Protein AF-A0A7S2I5T6-F1 (afdb_monomer)

Organism: NCBI:txid327968

Secondary structure (DSSP, 8-state):
-HHHHHHHHHHHHHHHT--HHHHHHHHHHHHTTGGG--SS----TTPPP--HHHHHHHHHHHHHHHHHHIIIIIHHHHHHHHHHHHTT--STTHHHHHHHHHHHHHT--

Structure (mmCIF, N/CA/C/O backbone):
data_AF-A0A7S2I5T6-F1
#
_entry.id   AF-A0A7S2I5T6-F1
#
loop_
_atom_site.group_PDB
_atom_site.id
_atom_site.type_symbol
_atom_site.label_atom_id
_atom_site.label_alt_id
_atom_site.label_comp_id
_atom_site.label_asym_id
_atom_site.label_entity_id
_atom_site.label_seq_id
_atom_site.pdbx_PDB_ins_code
_atom_site.Cartn_x
_atom_site.Cartn_y
_atom_site.Cartn_z
_atom_site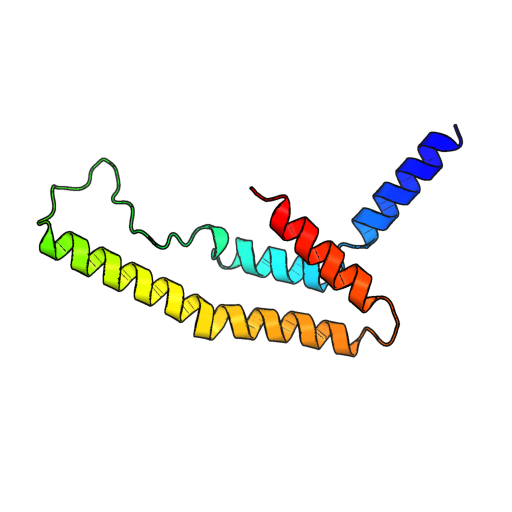.occupancy
_atom_site.B_iso_or_equiv
_atom_site.auth_seq_id
_atom_site.auth_comp_id
_atom_site.auth_asym_id
_atom_site.auth_atom_id
_atom_site.pdbx_PDB_model_num
ATOM 1 N N . ARG A 1 1 ? -5.288 12.013 -42.024 1.00 45.88 1 ARG A N 1
ATOM 2 C CA . ARG A 1 1 ? -4.744 10.643 -41.830 1.00 45.88 1 ARG A CA 1
ATOM 3 C C . ARG A 1 1 ? -3.414 10.659 -41.065 1.00 45.88 1 ARG A C 1
ATOM 5 O O . ARG A 1 1 ? -3.366 9.998 -40.043 1.00 45.88 1 ARG A O 1
ATOM 12 N N . ALA A 1 2 ? -2.436 11.506 -41.418 1.00 45.41 2 ALA A N 1
ATOM 13 C CA . ALA A 1 2 ? -1.155 11.635 -40.694 1.00 45.41 2 ALA A CA 1
ATOM 14 C C . ALA A 1 2 ? -1.257 11.973 -39.181 1.00 45.41 2 ALA A C 1
ATOM 16 O O . ALA A 1 2 ? -0.504 11.439 -38.376 1.00 45.41 2 ALA A O 1
ATOM 17 N N . GLY A 1 3 ? -2.222 12.800 -38.757 1.00 39.47 3 GLY A N 1
ATOM 18 C CA . GLY A 1 3 ? -2.389 13.144 -37.331 1.00 39.47 3 GLY A CA 1
ATOM 19 C C . GLY A 1 3 ? -2.877 11.992 -36.438 1.00 39.47 3 GLY A C 1
ATOM 20 O O . GLY A 1 3 ? -2.613 11.987 -35.240 1.00 39.47 3 GLY A O 1
ATOM 21 N N . ILE A 1 4 ? -3.554 10.991 -37.014 1.00 45.50 4 ILE A N 1
ATOM 22 C CA . ILE A 1 4 ? -4.013 9.799 -36.280 1.00 45.50 4 ILE A CA 1
ATOM 23 C C . ILE A 1 4 ? -2.845 8.824 -36.092 1.00 45.50 4 ILE A C 1
ATOM 25 O O . ILE A 1 4 ? -2.723 8.221 -35.031 1.00 45.50 4 ILE A O 1
ATOM 29 N N . GLU A 1 5 ? -1.952 8.720 -37.079 1.00 44.75 5 GLU A N 1
ATOM 30 C CA . GLU A 1 5 ? -0.718 7.930 -36.982 1.00 44.75 5 GLU A CA 1
ATOM 31 C C . GLU A 1 5 ? 0.267 8.537 -35.978 1.00 44.75 5 GLU A C 1
ATOM 33 O O . GLU A 1 5 ? 0.797 7.805 -35.154 1.00 44.75 5 GLU A O 1
ATOM 38 N N . MET A 1 6 ? 0.418 9.867 -35.932 1.00 51.50 6 MET A N 1
ATOM 39 C CA . MET A 1 6 ? 1.235 10.529 -34.902 1.00 51.50 6 MET A CA 1
ATOM 40 C C . MET A 1 6 ? 0.680 10.344 -33.482 1.00 51.50 6 MET A C 1
ATOM 42 O O . MET A 1 6 ? 1.449 10.130 -32.546 1.00 51.50 6 MET A O 1
ATOM 46 N N . ASN A 1 7 ? -0.644 10.390 -33.305 1.00 45.28 7 ASN A N 1
ATOM 47 C CA . ASN A 1 7 ? -1.264 10.104 -32.007 1.00 45.28 7 ASN A CA 1
ATOM 48 C C . ASN A 1 7 ? -1.134 8.629 -31.628 1.00 45.28 7 ASN A C 1
ATOM 50 O O . ASN A 1 7 ? -0.855 8.320 -30.473 1.00 45.28 7 ASN A O 1
ATOM 54 N N . ARG A 1 8 ? -1.277 7.718 -32.594 1.00 46.84 8 ARG A N 1
ATOM 55 C CA . ARG A 1 8 ? -1.051 6.290 -32.375 1.00 46.84 8 ARG A CA 1
ATOM 56 C C . ARG A 1 8 ? 0.404 6.018 -32.009 1.00 46.84 8 ARG A C 1
ATOM 58 O O . ARG A 1 8 ? 0.624 5.277 -31.068 1.00 46.84 8 ARG A O 1
ATOM 65 N N . ASP A 1 9 ? 1.371 6.662 -32.649 1.00 53.22 9 ASP A N 1
ATOM 66 C CA . ASP A 1 9 ? 2.792 6.552 -32.307 1.00 53.22 9 ASP A CA 1
ATOM 67 C C . ASP A 1 9 ? 3.128 7.172 -30.949 1.00 53.22 9 ASP A C 1
ATOM 69 O O . ASP A 1 9 ? 3.978 6.648 -30.239 1.00 53.22 9 ASP A O 1
ATOM 73 N N . SER A 1 10 ? 2.472 8.265 -30.559 1.00 49.91 10 SER A N 1
ATOM 74 C CA . SER A 1 10 ? 2.641 8.892 -29.241 1.00 49.91 10 SER A CA 1
ATOM 75 C C . SER A 1 10 ? 2.059 8.027 -28.118 1.00 49.91 10 SER A C 1
ATOM 77 O O . SER A 1 10 ? 2.692 7.835 -27.079 1.00 49.91 10 SER A O 1
ATOM 79 N N . ILE A 1 11 ? 0.887 7.430 -28.356 1.00 48.25 11 ILE A N 1
ATOM 80 C CA . ILE A 1 11 ? 0.242 6.478 -27.446 1.00 48.25 11 ILE A CA 1
ATOM 81 C C . ILE A 1 11 ? 1.036 5.173 -27.400 1.00 48.25 11 ILE A C 1
ATOM 83 O O . ILE A 1 11 ? 1.298 4.670 -26.317 1.00 48.25 11 ILE A O 1
ATOM 87 N N . VAL A 1 12 ? 1.488 4.652 -28.544 1.00 47.00 12 VAL A N 1
ATOM 88 C CA . VAL A 1 12 ? 2.350 3.468 -28.618 1.00 47.00 12 VAL A CA 1
ATOM 89 C C . VAL A 1 12 ? 3.664 3.751 -27.910 1.00 47.00 12 VAL A C 1
ATOM 91 O O . VAL A 1 12 ? 4.021 2.951 -27.067 1.00 47.00 12 VAL A O 1
ATOM 94 N N . ARG A 1 13 ? 4.346 4.884 -28.119 1.00 51.47 13 ARG A N 1
ATOM 95 C CA . ARG A 1 13 ? 5.565 5.238 -27.363 1.00 51.47 13 ARG A CA 1
ATOM 96 C C . ARG A 1 13 ? 5.293 5.366 -25.868 1.00 51.47 13 ARG A C 1
ATOM 98 O O . ARG A 1 13 ? 6.056 4.815 -25.093 1.00 51.47 13 ARG A O 1
ATOM 105 N N . SER A 1 14 ? 4.191 5.993 -25.464 1.00 46.03 14 SER A N 1
ATOM 106 C CA . SER A 1 14 ? 3.787 6.075 -24.051 1.00 46.03 14 SER A CA 1
ATOM 107 C C . SER A 1 14 ? 3.473 4.697 -23.442 1.00 46.03 14 SER A C 1
ATOM 109 O O . SER A 1 14 ? 3.830 4.439 -22.300 1.00 46.03 14 SER A O 1
ATOM 111 N N . LEU A 1 15 ? 2.878 3.778 -24.212 1.00 41.72 15 LEU A N 1
ATOM 112 C CA . LEU A 1 15 ? 2.602 2.392 -23.805 1.00 41.72 15 LEU A CA 1
ATOM 113 C C . LEU A 1 15 ? 3.852 1.494 -23.863 1.00 41.72 15 LEU A C 1
ATOM 115 O O . LEU A 1 15 ? 3.992 0.587 -23.051 1.00 41.72 15 LEU A O 1
ATOM 119 N N . THR A 1 16 ? 4.789 1.773 -24.774 1.00 47.22 16 THR A N 1
ATOM 120 C CA . THR A 1 16 ? 6.119 1.133 -24.863 1.00 47.22 16 THR A CA 1
ATOM 121 C C . THR A 1 16 ? 7.028 1.604 -23.716 1.00 47.22 16 THR A C 1
ATOM 123 O O . THR A 1 16 ? 8.052 0.989 -23.441 1.00 47.22 16 THR A O 1
ATOM 126 N N . VAL A 1 17 ? 6.634 2.673 -23.014 1.00 50.47 17 VAL A N 1
ATOM 127 C CA . VAL A 1 17 ? 7.275 3.216 -21.805 1.00 50.47 17 VAL A CA 1
ATOM 128 C C . VAL A 1 17 ? 6.644 2.652 -20.517 1.00 50.47 17 VAL A C 1
ATOM 130 O O . VAL A 1 17 ? 7.030 3.036 -19.419 1.00 50.47 17 VAL A O 1
ATOM 133 N N . CYS A 1 18 ? 5.769 1.642 -20.590 1.00 54.25 18 CYS A N 1
ATOM 134 C CA . CYS A 1 18 ? 5.639 0.698 -19.474 1.00 54.25 18 CYS A CA 1
ATOM 135 C C . CYS A 1 18 ? 6.868 -0.213 -19.481 1.00 54.25 18 CYS A C 1
ATOM 137 O O . CYS A 1 18 ? 6.817 -1.355 -19.938 1.00 54.25 18 CYS A O 1
ATOM 139 N N . ASN A 1 19 ? 8.002 0.324 -19.032 1.00 66.75 19 ASN A N 1
ATOM 140 C CA . ASN A 1 19 ? 9.212 -0.467 -18.909 1.00 66.75 19 ASN A CA 1
ATOM 141 C C . ASN A 1 19 ? 9.004 -1.619 -17.911 1.00 66.75 19 ASN A C 1
ATOM 143 O O . ASN A 1 19 ? 8.041 -1.645 -17.133 1.00 66.75 19 ASN A O 1
ATOM 147 N N . GLN A 1 20 ? 9.888 -2.611 -17.966 1.00 72.69 20 GLN A N 1
ATOM 148 C CA . GLN A 1 20 ? 9.720 -3.846 -17.207 1.00 72.69 20 GLN A CA 1
ATOM 149 C C . GLN A 1 20 ? 9.602 -3.573 -15.699 1.00 72.69 20 GLN A C 1
ATOM 151 O O . GLN A 1 20 ? 8.791 -4.226 -15.038 1.00 72.69 20 GLN A O 1
ATOM 156 N N . SER A 1 21 ? 10.311 -2.572 -15.165 1.00 74.50 21 SER A N 1
ATOM 157 C CA . SER A 1 21 ? 10.147 -2.162 -13.766 1.00 74.50 21 SER A CA 1
ATOM 158 C C . SER A 1 21 ? 8.774 -1.608 -13.458 1.00 74.50 21 SER A C 1
ATOM 160 O O . SER A 1 21 ? 8.213 -1.955 -12.428 1.00 74.50 21 SER A O 1
ATOM 162 N N . SER A 1 22 ? 8.199 -0.774 -14.324 1.00 73.44 22 SER A N 1
ATOM 163 C CA . SER A 1 22 ? 6.863 -0.209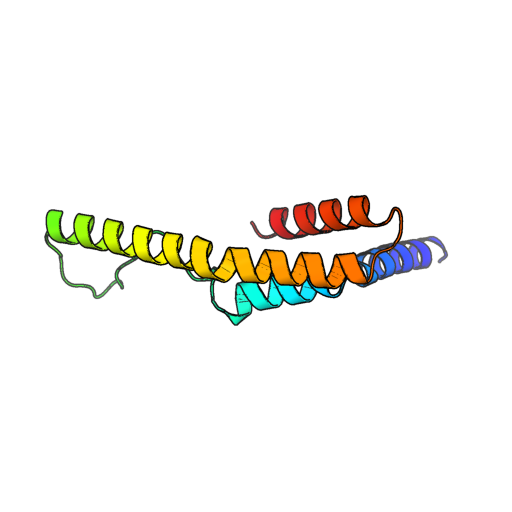 -14.103 1.00 73.44 22 SER A CA 1
ATOM 164 C C . SER A 1 22 ? 5.823 -1.326 -13.984 1.00 73.44 22 SER A C 1
ATOM 166 O O . SER A 1 22 ? 4.989 -1.312 -13.081 1.00 73.44 22 SER A O 1
ATOM 168 N N . LEU A 1 23 ? 5.927 -2.360 -14.829 1.00 78.50 23 LEU A N 1
ATOM 169 C CA . LEU A 1 23 ? 5.074 -3.549 -14.740 1.00 78.50 23 LEU A CA 1
ATOM 170 C C . LEU A 1 23 ? 5.354 -4.381 -13.483 1.00 78.50 23 LEU A C 1
ATOM 172 O O . LEU A 1 23 ? 4.422 -4.911 -12.879 1.00 78.50 23 LEU A O 1
ATOM 176 N N . GLN A 1 24 ? 6.617 -4.517 -13.080 1.00 82.75 24 GLN A N 1
ATOM 177 C CA . GLN A 1 24 ? 6.991 -5.242 -11.864 1.00 82.75 24 GLN A CA 1
ATOM 178 C C . GLN A 1 24 ? 6.550 -4.516 -10.591 1.00 82.75 24 GLN A C 1
ATOM 180 O O . GLN A 1 24 ? 6.071 -5.170 -9.671 1.00 82.75 24 GLN A O 1
ATOM 185 N N . LEU A 1 25 ? 6.631 -3.187 -10.551 1.00 83.56 25 LEU A N 1
ATOM 186 C CA . LEU A 1 25 ? 6.137 -2.360 -9.452 1.00 83.56 25 LEU A CA 1
ATOM 187 C C . LEU A 1 25 ? 4.616 -2.430 -9.358 1.00 83.56 25 LEU A C 1
ATOM 189 O O . LEU A 1 25 ? 4.080 -2.590 -8.266 1.00 83.56 25 LEU A O 1
ATOM 193 N N . LEU A 1 26 ? 3.919 -2.397 -10.495 1.00 82.25 26 LEU A N 1
ATOM 194 C CA . LEU A 1 26 ? 2.468 -2.560 -10.528 1.00 82.25 26 LEU A CA 1
ATOM 195 C C . LEU A 1 26 ? 2.048 -3.963 -10.047 1.00 82.25 26 LEU A C 1
ATOM 197 O O . LEU A 1 26 ? 1.103 -4.106 -9.271 1.00 82.25 26 LEU A O 1
ATOM 201 N N . LYS A 1 27 ? 2.793 -5.003 -10.449 1.00 85.19 27 LYS A N 1
ATOM 202 C CA . LYS A 1 27 ? 2.618 -6.373 -9.938 1.00 85.19 27 LYS A CA 1
ATOM 203 C C . LYS A 1 27 ? 2.942 -6.489 -8.454 1.00 85.19 27 LYS A C 1
ATOM 205 O O . LYS A 1 27 ? 2.246 -7.221 -7.767 1.00 85.19 27 LYS A O 1
ATOM 210 N N . LEU A 1 28 ? 3.961 -5.796 -7.954 1.00 86.50 28 LEU A N 1
ATOM 211 C CA . LEU A 1 28 ? 4.268 -5.761 -6.527 1.00 86.50 28 LEU A CA 1
ATOM 212 C C . LEU A 1 28 ? 3.102 -5.122 -5.766 1.00 86.50 28 LEU A C 1
ATOM 214 O O . LEU A 1 28 ? 2.586 -5.718 -4.827 1.00 86.50 28 LEU A O 1
ATOM 218 N N . TRP A 1 29 ? 2.639 -3.956 -6.222 1.00 84.88 29 TRP A N 1
ATOM 219 C CA . TRP A 1 29 ? 1.569 -3.190 -5.589 1.00 84.88 29 TRP A CA 1
ATOM 220 C C . TRP A 1 29 ? 0.247 -3.963 -5.493 1.00 84.88 29 TRP A C 1
ATOM 222 O O . TRP A 1 29 ? -0.310 -4.094 -4.402 1.00 84.88 29 TRP A O 1
ATOM 232 N N . HIS A 1 30 ? -0.231 -4.525 -6.609 1.00 83.62 30 HIS A N 1
ATOM 233 C CA . HIS A 1 30 ? -1.499 -5.262 -6.638 1.00 83.62 30 HIS A CA 1
ATOM 234 C C . HIS A 1 30 ? -1.346 -6.744 -6.282 1.00 83.62 30 HIS A C 1
ATOM 236 O O . HIS A 1 30 ? -2.160 -7.297 -5.553 1.00 83.62 30 HIS A O 1
ATOM 242 N N . GLY A 1 31 ?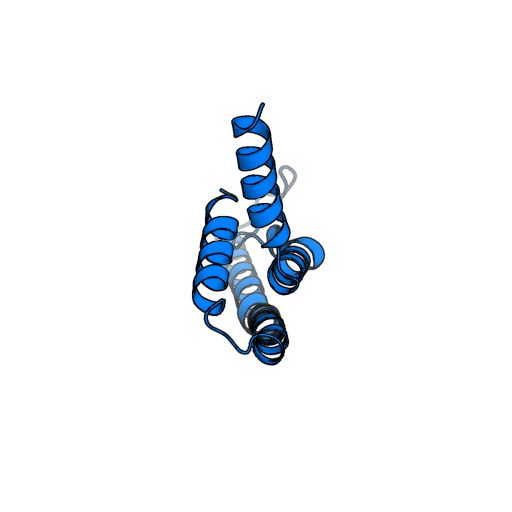 -0.302 -7.408 -6.773 1.00 82.50 31 GLY A N 1
ATOM 243 C CA . GLY A 1 31 ? -0.126 -8.855 -6.627 1.00 82.50 31 GLY A CA 1
ATOM 244 C C . GLY A 1 31 ? 0.257 -9.300 -5.217 1.00 82.50 31 GLY A C 1
ATOM 245 O O . GLY A 1 31 ? -0.046 -10.429 -4.843 1.00 82.50 31 GLY A O 1
ATOM 246 N N . MET A 1 32 ? 0.880 -8.428 -4.419 1.00 80.00 32 MET A N 1
ATOM 247 C CA . MET A 1 32 ? 1.148 -8.695 -2.998 1.00 80.00 32 MET A CA 1
ATOM 248 C C . MET A 1 32 ? 0.136 -8.035 -2.050 1.00 80.00 32 MET A C 1
ATOM 250 O O . MET A 1 32 ? 0.319 -8.070 -0.830 1.00 80.00 32 MET A O 1
ATOM 254 N N . GLY A 1 33 ? -0.933 -7.450 -2.602 1.00 78.62 33 GLY A N 1
ATOM 255 C CA . GLY A 1 33 ? -2.028 -6.857 -1.836 1.00 78.62 33 GLY A CA 1
ATOM 256 C C . GLY A 1 33 ? -1.646 -5.595 -1.063 1.00 78.62 33 GLY A C 1
ATOM 257 O O . GLY A 1 33 ? -2.343 -5.245 -0.118 1.00 78.62 33 GLY A O 1
ATOM 258 N N . TYR A 1 34 ? -0.547 -4.911 -1.414 1.00 83.62 34 TYR A N 1
ATOM 259 C CA . TYR A 1 34 ? -0.171 -3.643 -0.770 1.00 83.62 34 TYR A CA 1
ATOM 260 C C . TYR A 1 34 ? -1.214 -2.552 -1.020 1.00 83.62 34 TYR A C 1
ATOM 262 O O . TYR A 1 34 ? -1.490 -1.772 -0.113 1.00 83.62 34 TYR A O 1
ATOM 270 N N . GLY A 1 35 ? -1.835 -2.543 -2.206 1.00 79.81 35 GLY A N 1
ATOM 271 C CA . GLY A 1 35 ? -2.940 -1.634 -2.526 1.00 79.81 35 GLY A CA 1
ATOM 272 C C . GLY A 1 35 ? -4.167 -1.791 -1.620 1.00 79.81 35 GLY A C 1
ATOM 273 O O . GLY A 1 35 ? -4.900 -0.828 -1.426 1.00 79.81 35 GLY A O 1
ATOM 274 N N . ASP A 1 36 ? -4.346 -2.963 -1.006 1.00 83.00 36 ASP A N 1
ATOM 275 C CA . ASP A 1 36 ? -5.468 -3.258 -0.109 1.00 83.00 36 ASP A CA 1
ATOM 276 C C . ASP A 1 36 ? -5.108 -3.046 1.378 1.00 83.00 36 ASP A C 1
ATOM 278 O O . ASP A 1 36 ? -5.943 -3.217 2.271 1.00 83.00 36 ASP A O 1
ATOM 282 N N . MET A 1 37 ? -3.856 -2.681 1.690 1.00 86.75 37 MET A N 1
ATOM 283 C CA . MET A 1 37 ? -3.405 -2.477 3.068 1.00 86.75 37 MET A CA 1
ATOM 284 C C . MET A 1 37 ? -3.783 -1.092 3.583 1.00 86.75 37 MET A C 1
ATOM 286 O O . MET A 1 37 ? -3.038 -0.123 3.460 1.00 86.75 37 MET A O 1
ATOM 290 N N . LEU A 1 38 ? -4.928 -1.025 4.253 1.00 85.88 38 LEU A N 1
ATOM 291 C CA . LEU A 1 38 ? -5.336 0.163 4.992 1.00 85.88 38 LEU A CA 1
ATOM 292 C C . LEU A 1 38 ? -4.537 0.310 6.297 1.00 85.88 38 LEU A C 1
ATOM 294 O O . LEU A 1 38 ? -4.346 -0.658 7.040 1.00 85.88 38 LEU A O 1
ATOM 298 N N . LEU A 1 39 ? -4.123 1.550 6.590 1.00 85.56 39 LEU A N 1
ATOM 299 C CA . LEU A 1 39 ? -3.496 1.940 7.864 1.00 85.56 39 LEU A CA 1
ATOM 300 C C . LEU A 1 39 ? -4.464 1.872 9.050 1.00 85.56 39 LEU A C 1
ATOM 302 O O . LEU A 1 39 ? -4.028 1.878 10.198 1.00 85.56 39 LEU A O 1
ATOM 306 N N . VAL A 1 40 ? -5.760 1.831 8.754 1.00 87.00 40 VAL A N 1
ATOM 307 C CA . VAL A 1 40 ? -6.849 1.728 9.718 1.00 87.00 40 VAL A CA 1
ATOM 308 C C . VAL A 1 40 ? -7.501 0.367 9.527 1.00 87.00 40 VAL A C 1
ATOM 310 O O . VAL A 1 40 ? -7.776 -0.042 8.398 1.00 87.00 40 VAL A O 1
ATOM 313 N N . ASP A 1 41 ? -7.748 -0.333 10.626 1.00 86.38 41 ASP A N 1
ATOM 314 C CA . ASP A 1 41 ? -8.570 -1.535 10.619 1.00 86.38 41 ASP A CA 1
ATOM 315 C C . ASP A 1 41 ? -10.043 -1.121 10.604 1.00 86.38 41 ASP A C 1
ATOM 317 O O . ASP A 1 41 ? -10.554 -0.583 11.590 1.00 86.38 41 ASP A O 1
ATOM 321 N N . LEU A 1 42 ? -10.709 -1.315 9.468 1.00 83.81 42 LEU A N 1
ATOM 322 C CA . LEU A 1 42 ? -12.131 -1.035 9.324 1.00 83.81 42 LEU A CA 1
ATOM 323 C C . LEU A 1 42 ? -12.917 -2.291 9.715 1.00 83.81 42 LEU A C 1
ATOM 325 O O . LEU A 1 42 ? -12.924 -3.263 8.952 1.00 83.81 42 LEU A O 1
ATOM 329 N N . PRO A 1 43 ? -13.583 -2.305 10.884 1.00 82.56 43 PRO A N 1
ATOM 330 C CA . PRO A 1 43 ? -14.377 -3.454 11.275 1.00 82.56 43 PRO A CA 1
ATOM 33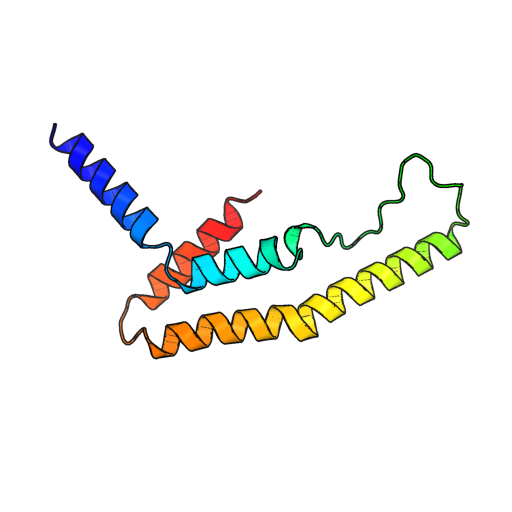1 C C . PRO A 1 43 ? -15.543 -3.657 10.292 1.00 82.56 43 PRO A C 1
ATOM 333 O O . PRO A 1 43 ? -16.096 -2.680 9.775 1.00 82.56 43 PRO A O 1
ATOM 336 N N . PRO A 1 44 ? -15.951 -4.911 10.028 1.00 86.38 44 PRO A N 1
ATOM 337 C CA . PRO A 1 44 ? -17.108 -5.177 9.186 1.00 86.38 44 PRO A CA 1
ATOM 338 C C . PRO A 1 44 ? -18.381 -4.585 9.816 1.00 86.38 44 PRO A C 1
ATOM 340 O O . PRO A 1 44 ? -18.457 -4.466 11.039 1.00 86.38 44 PRO A O 1
ATOM 343 N N . PRO A 1 45 ? -19.428 -4.290 9.023 1.00 85.44 45 PRO A N 1
ATOM 344 C CA . PRO A 1 45 ? -20.677 -3.718 9.538 1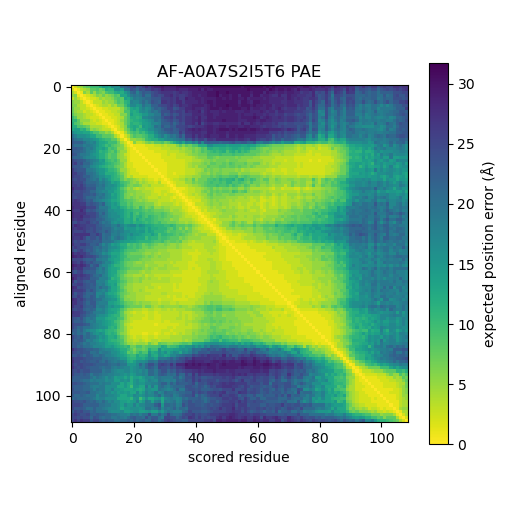.00 85.44 45 PRO A CA 1
ATOM 345 C C . PRO A 1 45 ? -21.356 -4.561 10.628 1.00 85.44 45 PRO A C 1
ATOM 347 O O . PRO A 1 45 ? -22.115 -4.041 11.436 1.00 85.44 45 PRO A O 1
ATOM 350 N N . SER A 1 46 ? -21.085 -5.868 10.650 1.00 89.88 46 SER A N 1
ATOM 351 C CA . SER A 1 46 ? -21.592 -6.818 11.642 1.00 89.88 46 SER A CA 1
ATOM 352 C C . SER A 1 46 ? -20.730 -6.920 12.905 1.00 89.88 46 SER A C 1
ATOM 354 O O . SER A 1 46 ? -20.969 -7.804 13.728 1.00 89.88 46 SER A O 1
ATOM 356 N N . ALA A 1 47 ? -19.685 -6.103 13.043 1.00 86.00 47 ALA A N 1
ATOM 357 C CA . ALA A 1 47 ? -18.808 -6.151 14.201 1.00 86.00 47 ALA A CA 1
ATOM 358 C C . ALA A 1 47 ? -19.557 -5.732 15.469 1.00 86.00 47 ALA A C 1
ATOM 360 O O . ALA A 1 47 ? -20.293 -4.746 15.494 1.00 86.00 47 ALA A O 1
ATOM 361 N N . THR A 1 48 ? -19.341 -6.486 16.542 1.00 89.62 48 THR A N 1
ATOM 362 C CA . THR A 1 48 ? -19.825 -6.117 17.870 1.00 89.62 48 THR A CA 1
ATOM 363 C C . THR A 1 48 ? -19.142 -4.840 18.342 1.00 89.62 48 THR A C 1
ATOM 365 O O . THR A 1 48 ? -17.974 -4.603 18.022 1.00 89.62 48 THR A O 1
ATOM 368 N N . LEU A 1 49 ? -19.855 -4.047 19.145 1.00 87.94 49 LEU A N 1
ATOM 369 C CA . LEU A 1 49 ? -19.277 -2.876 19.798 1.00 87.94 49 LEU A CA 1
ATOM 370 C C . LEU A 1 49 ? -18.021 -3.280 20.575 1.00 87.94 49 LEU A C 1
ATOM 372 O O . LEU A 1 49 ? -18.010 -4.281 21.294 1.00 87.94 49 LEU A O 1
ATOM 376 N N . MET A 1 50 ? -16.965 -2.502 20.384 1.00 87.69 50 MET A N 1
ATOM 377 C CA . MET A 1 50 ? -15.673 -2.689 21.022 1.00 87.69 50 MET A CA 1
ATOM 378 C C . MET A 1 50 ? -15.465 -1.574 22.036 1.00 87.69 50 MET A C 1
ATOM 380 O O . MET A 1 50 ? -15.907 -0.445 21.821 1.00 87.69 50 MET A O 1
ATOM 384 N N . ASP A 1 51 ? -14.778 -1.902 23.123 1.00 93.44 51 ASP A N 1
ATOM 385 C CA . ASP A 1 51 ? -14.275 -0.896 24.045 1.00 93.44 51 ASP A CA 1
ATOM 386 C C . ASP A 1 51 ? -13.327 0.087 23.331 1.00 93.44 51 ASP A C 1
ATOM 388 O O . ASP A 1 51 ? -12.583 -0.294 22.423 1.00 93.44 51 ASP A O 1
ATOM 392 N N . ILE A 1 52 ? -13.373 1.361 23.723 1.00 90.00 52 ILE A N 1
ATOM 393 C CA . ILE A 1 52 ? -12.638 2.422 23.030 1.00 90.00 52 ILE A CA 1
ATOM 394 C C . ILE A 1 52 ? -11.118 2.266 23.170 1.00 90.00 52 ILE A C 1
ATOM 396 O O . ILE A 1 52 ? -10.393 2.503 22.202 1.00 90.00 52 ILE A O 1
ATOM 400 N N . ASP A 1 53 ? -10.631 1.798 24.320 1.00 94.50 53 ASP A N 1
ATOM 401 C CA . ASP A 1 53 ? -9.200 1.597 24.546 1.00 94.50 53 ASP A CA 1
ATOM 402 C C . ASP A 1 53 ? -8.707 0.381 23.759 1.00 94.50 53 ASP A C 1
ATOM 404 O O . ASP A 1 53 ? -7.664 0.434 23.099 1.00 94.50 53 ASP A O 1
ATOM 408 N N . ALA A 1 54 ? -9.502 -0.693 23.741 1.00 90.25 54 ALA A N 1
ATOM 409 C CA . ALA A 1 54 ? -9.233 -1.864 22.909 1.00 90.25 54 ALA A CA 1
ATOM 410 C C . ALA A 1 54 ? -9.220 -1.513 21.409 1.00 90.25 54 ALA A C 1
ATOM 412 O O . ALA A 1 54 ? -8.377 -2.012 20.657 1.00 90.25 54 ALA A O 1
ATOM 413 N N . PHE A 1 55 ? -10.110 -0.618 20.973 1.00 90.19 55 PHE A N 1
ATOM 414 C CA . PHE A 1 55 ? -10.118 -0.106 19.606 1.00 90.19 55 PHE A CA 1
ATOM 415 C C . PHE A 1 55 ? -8.828 0.649 19.285 1.00 90.19 55 PHE A C 1
ATOM 417 O O . PHE A 1 55 ? -8.184 0.336 18.283 1.00 90.19 55 PHE A O 1
ATOM 424 N N . PHE A 1 56 ? -8.405 1.592 20.134 1.00 91.62 56 PHE A N 1
ATOM 425 C CA . PHE A 1 56 ? -7.165 2.340 19.909 1.00 91.62 56 PHE A CA 1
ATOM 426 C C . PHE A 1 56 ? -5.941 1.429 19.840 1.00 91.62 56 PHE A C 1
ATOM 428 O O . PHE A 1 56 ? -5.136 1.568 18.920 1.00 91.62 56 PHE A O 1
ATOM 435 N N . GLN A 1 57 ? -5.832 0.455 20.746 1.00 93.06 57 GLN A N 1
ATOM 436 C CA . GLN A 1 57 ? -4.739 -0.520 20.724 1.00 93.06 57 GLN A CA 1
ATOM 437 C C . GLN A 1 57 ? -4.714 -1.317 19.418 1.00 93.06 57 GLN A C 1
ATOM 439 O O . GLN A 1 57 ? -3.659 -1.476 18.804 1.00 93.06 57 GLN A O 1
ATOM 444 N N . ARG A 1 58 ? -5.883 -1.768 18.952 1.00 91.12 58 ARG A N 1
ATOM 445 C CA . ARG A 1 58 ? -6.011 -2.506 17.693 1.00 91.12 58 ARG A CA 1
ATOM 446 C C . ARG A 1 58 ? -5.620 -1.659 16.480 1.00 91.12 58 ARG A C 1
ATOM 448 O O . ARG A 1 58 ? -4.929 -2.159 15.594 1.00 91.12 58 ARG A O 1
ATOM 455 N N . GLN A 1 59 ? -6.009 -0.383 16.447 1.00 93.19 59 GLN A N 1
ATOM 456 C CA . GLN A 1 59 ? -5.606 0.536 15.377 1.00 93.19 59 GLN A CA 1
ATOM 457 C C . GLN A 1 59 ? -4.098 0.791 15.381 1.00 93.19 59 GLN A C 1
ATOM 459 O O . GLN A 1 59 ? -3.461 0.763 14.327 1.00 93.19 59 GLN A O 1
ATOM 464 N N . ASP A 1 60 ? -3.507 0.994 16.558 1.00 93.50 60 ASP A N 1
ATOM 465 C CA . ASP A 1 60 ? -2.070 1.224 16.682 1.00 93.50 60 ASP A CA 1
ATOM 466 C C . ASP A 1 60 ? -1.258 0.004 16.259 1.00 93.50 60 ASP A C 1
ATOM 468 O O . ASP A 1 60 ? -0.277 0.137 15.519 1.00 93.50 60 ASP A O 1
ATOM 472 N N . GLN A 1 61 ? -1.708 -1.186 16.656 1.00 93.56 61 GLN A N 1
ATOM 473 C CA . GLN A 1 61 ? -1.116 -2.438 16.219 1.00 93.56 61 GLN A CA 1
ATOM 474 C C . GLN A 1 61 ? -1.221 -2.597 14.699 1.00 93.56 61 GLN A C 1
ATOM 476 O O . GLN A 1 61 ? -0.207 -2.839 14.042 1.00 93.56 61 GLN A O 1
ATOM 481 N N . ARG A 1 62 ? -2.408 -2.380 14.116 1.00 93.31 62 ARG A N 1
ATOM 482 C CA . ARG A 1 62 ? -2.606 -2.467 12.663 1.00 93.31 62 ARG A CA 1
ATOM 483 C C . ARG A 1 62 ? -1.681 -1.517 11.910 1.00 93.31 62 ARG A C 1
ATOM 485 O O . ARG A 1 62 ? -1.016 -1.918 10.954 1.00 93.31 62 ARG A O 1
ATOM 492 N N . ARG A 1 63 ? -1.610 -0.262 12.353 1.00 93.44 63 ARG A N 1
ATOM 493 C CA . ARG A 1 63 ? -0.719 0.747 11.778 1.00 93.44 63 ARG A CA 1
ATOM 494 C C . ARG A 1 63 ? 0.735 0.293 11.847 1.00 93.44 63 ARG A C 1
ATOM 496 O O . ARG A 1 63 ? 1.453 0.416 10.856 1.00 93.44 63 ARG A O 1
ATOM 503 N N . HIS A 1 64 ? 1.169 -0.235 12.991 1.00 93.62 64 HIS A N 1
ATOM 504 C CA . HIS A 1 64 ? 2.531 -0.730 13.157 1.00 93.62 64 HIS A CA 1
ATOM 505 C C . HIS A 1 64 ? 2.834 -1.881 12.193 1.00 93.62 64 HIS A C 1
ATOM 507 O O . HIS A 1 64 ? 3.844 -1.835 11.496 1.00 93.62 64 HIS A O 1
ATOM 513 N N . GLU A 1 65 ? 1.948 -2.871 12.095 1.00 91.50 65 GLU A N 1
ATOM 514 C CA . GLU A 1 65 ? 2.096 -4.020 11.196 1.00 91.50 65 GLU A CA 1
ATOM 515 C C . GLU A 1 65 ? 2.225 -3.596 9.729 1.00 91.50 65 GLU A C 1
ATOM 517 O O . GLU A 1 65 ? 3.141 -4.037 9.031 1.00 91.50 65 GLU A O 1
ATOM 522 N N . VAL A 1 66 ? 1.348 -2.698 9.266 1.00 90.50 66 VAL A N 1
ATOM 523 C CA . VAL A 1 66 ? 1.391 -2.191 7.888 1.00 90.50 66 VAL A CA 1
ATOM 524 C C . VAL A 1 66 ? 2.695 -1.433 7.644 1.00 90.50 66 VAL A C 1
ATOM 526 O O . VAL A 1 66 ? 3.406 -1.729 6.686 1.00 90.50 66 VAL A O 1
ATOM 529 N N . VAL A 1 67 ? 3.075 -0.514 8.537 1.00 90.38 67 VAL A N 1
ATOM 530 C CA . VAL A 1 67 ? 4.327 0.249 8.405 1.00 90.38 67 VAL A CA 1
ATOM 531 C C . VAL A 1 67 ? 5.548 -0.670 8.389 1.00 90.38 67 VAL A C 1
ATOM 533 O O . VAL A 1 67 ? 6.447 -0.465 7.572 1.00 90.38 67 VAL A O 1
ATOM 536 N N . GLN A 1 68 ? 5.592 -1.686 9.254 1.00 90.44 68 GLN A N 1
ATOM 537 C CA . GLN A 1 68 ? 6.690 -2.650 9.272 1.00 90.44 68 GLN A CA 1
ATOM 538 C C . GLN A 1 68 ? 6.781 -3.403 7.951 1.00 90.44 68 GLN A C 1
ATOM 540 O O . GLN A 1 68 ? 7.860 -3.461 7.372 1.00 90.44 68 GLN A O 1
ATOM 545 N N . LYS A 1 69 ? 5.659 -3.895 7.418 1.00 87.62 69 LYS A N 1
ATOM 546 C CA . LYS A 1 69 ? 5.636 -4.621 6.142 1.00 87.62 69 LYS A CA 1
ATOM 547 C C . LYS A 1 69 ? 6.084 -3.754 4.960 1.00 87.62 69 LYS A C 1
ATOM 549 O O . LYS A 1 69 ? 6.760 -4.237 4.051 1.00 87.62 69 LYS A O 1
ATOM 554 N N . PHE A 1 70 ? 5.761 -2.462 4.981 1.00 87.31 70 PHE A N 1
ATOM 555 C CA . PHE A 1 70 ? 6.267 -1.517 3.987 1.00 87.31 70 PHE A CA 1
ATOM 556 C C . PHE A 1 70 ? 7.780 -1.290 4.114 1.00 87.31 70 PHE A C 1
ATOM 558 O O . PHE A 1 70 ? 8.491 -1.268 3.109 1.00 87.31 70 PHE A O 1
ATOM 565 N N . LYS A 1 71 ? 8.290 -1.150 5.341 1.00 85.62 71 LYS A N 1
ATOM 566 C CA . LYS A 1 71 ? 9.716 -0.902 5.587 1.00 85.62 71 LYS A CA 1
ATOM 567 C C . LYS A 1 71 ? 10.598 -2.117 5.319 1.00 85.62 71 LYS A C 1
ATOM 569 O O . LYS A 1 71 ? 11.667 -1.951 4.748 1.00 85.62 71 LYS A O 1
ATOM 574 N N . SER A 1 72 ? 10.177 -3.303 5.747 1.00 86.12 72 SER A N 1
ATOM 575 C CA . SER A 1 72 ? 11.003 -4.511 5.679 1.00 86.12 72 SER A CA 1
ATOM 576 C C . SER A 1 72 ? 10.921 -5.226 4.338 1.00 86.12 72 SER A C 1
ATOM 578 O O . SER A 1 72 ? 11.882 -5.874 3.953 1.00 86.12 72 SER A O 1
ATOM 580 N N . GLN A 1 73 ? 9.792 -5.128 3.632 1.00 86.38 73 GLN A N 1
ATOM 581 C CA . GLN A 1 73 ? 9.549 -5.947 2.445 1.00 86.38 73 GLN A CA 1
ATOM 582 C C . GLN A 1 73 ? 9.314 -5.101 1.195 1.00 86.38 73 GLN A C 1
ATOM 584 O O . GLN A 1 73 ? 9.997 -5.283 0.191 1.00 86.38 73 GLN A O 1
ATOM 589 N N . TRP A 1 74 ? 8.377 -4.149 1.246 1.00 87.44 74 TRP A N 1
ATOM 590 C CA . TRP A 1 74 ? 8.046 -3.349 0.062 1.00 87.44 74 TRP A CA 1
ATOM 591 C C . TRP A 1 74 ? 9.242 -2.518 -0.407 1.00 87.44 74 TRP A C 1
ATOM 593 O O . TRP A 1 74 ? 9.574 -2.526 -1.588 1.00 87.44 74 TRP A O 1
ATOM 603 N N . PHE A 1 75 ? 9.925 -1.845 0.523 1.00 84.12 75 PHE A N 1
ATOM 604 C CA . PHE A 1 75 ? 11.086 -1.019 0.201 1.00 84.12 75 PHE A CA 1
ATOM 605 C C . PHE A 1 75 ? 12.215 -1.827 -0.453 1.00 84.12 75 PHE A C 1
ATOM 607 O O . PHE A 1 75 ? 12.753 -1.408 -1.478 1.00 84.12 75 PHE A O 1
ATOM 614 N N . GLU A 1 76 ? 12.544 -3.002 0.090 1.00 86.69 76 GLU A N 1
ATOM 615 C CA . GLU A 1 76 ? 13.592 -3.860 -0.470 1.00 86.69 76 GLU A CA 1
ATOM 616 C C . GLU A 1 76 ? 13.247 -4.342 -1.883 1.00 86.69 76 GLU A C 1
ATOM 618 O O . GLU A 1 76 ? 14.092 -4.261 -2.778 1.00 86.69 76 GLU A O 1
ATOM 623 N N . GLU A 1 77 ? 12.001 -4.767 -2.111 1.00 87.44 77 GLU A N 1
ATOM 624 C CA . GLU A 1 77 ? 11.525 -5.224 -3.421 1.00 87.44 77 GLU A CA 1
ATOM 625 C C . GLU A 1 77 ? 11.506 -4.098 -4.458 1.00 87.44 77 GLU A C 1
ATOM 627 O O . GLU A 1 77 ? 11.968 -4.286 -5.584 1.00 87.44 77 GLU A O 1
ATOM 632 N N . VAL A 1 78 ? 11.055 -2.899 -4.080 1.00 86.62 78 VAL A N 1
ATOM 633 C CA . VAL A 1 78 ? 11.118 -1.717 -4.952 1.00 86.62 78 VAL A CA 1
ATOM 634 C C . VAL A 1 78 ? 12.569 -1.396 -5.301 1.00 86.62 78 VAL A C 1
ATOM 636 O O . VAL A 1 78 ? 12.909 -1.258 -6.475 1.00 86.62 78 VAL A O 1
ATOM 639 N N . CYS A 1 79 ? 13.459 -1.330 -4.307 1.00 83.25 79 CYS A N 1
ATOM 640 C CA . CYS A 1 79 ? 14.877 -1.070 -4.543 1.00 83.25 79 CYS A CA 1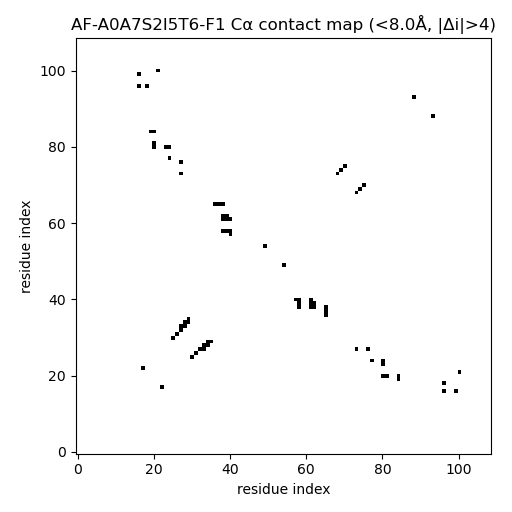
ATOM 641 C C . CYS A 1 79 ? 15.551 -2.157 -5.388 1.00 83.25 79 CYS A C 1
ATOM 643 O O . CYS A 1 79 ? 16.518 -1.858 -6.090 1.00 83.25 79 CYS A O 1
ATOM 645 N N . ARG A 1 80 ? 15.100 -3.412 -5.308 1.00 86.25 80 ARG A N 1
ATOM 646 C CA . ARG A 1 80 ? 15.573 -4.505 -6.165 1.00 86.25 80 ARG A CA 1
ATOM 647 C C . ARG A 1 80 ? 15.122 -4.297 -7.608 1.00 86.25 80 ARG A C 1
ATOM 649 O O . ARG A 1 80 ? 15.975 -4.271 -8.483 1.00 86.25 80 ARG A O 1
ATOM 656 N N . ILE A 1 81 ? 13.829 -4.053 -7.839 1.00 84.06 81 ILE A N 1
ATOM 657 C CA . ILE A 1 81 ? 13.263 -3.810 -9.178 1.00 84.06 81 ILE A CA 1
ATOM 658 C C . ILE A 1 81 ? 13.986 -2.648 -9.875 1.00 84.06 81 ILE A C 1
ATOM 660 O O . ILE A 1 81 ? 14.444 -2.778 -11.008 1.00 84.06 81 ILE A O 1
ATOM 664 N N . LEU A 1 82 ? 14.164 -1.528 -9.168 1.00 77.56 82 LEU A N 1
ATOM 665 C CA . LEU A 1 82 ? 14.831 -0.347 -9.719 1.00 77.56 82 LEU A CA 1
ATOM 666 C C . LEU A 1 82 ? 16.324 -0.588 -10.007 1.00 77.56 82 LEU A C 1
ATOM 668 O O . LEU A 1 82 ? 16.847 -0.092 -11.004 1.00 77.56 82 LEU A O 1
ATOM 672 N N . ARG A 1 83 ? 17.027 -1.354 -9.158 1.00 77.81 83 ARG A N 1
ATOM 673 C CA . ARG A 1 83 ? 18.438 -1.717 -9.391 1.00 77.81 83 ARG A CA 1
ATOM 674 C C . ARG A 1 83 ? 18.602 -2.677 -10.561 1.00 77.81 83 ARG A C 1
ATOM 676 O O . ARG A 1 83 ? 19.508 -2.477 -11.368 1.00 77.81 83 ARG A O 1
ATOM 683 N N . ASP A 1 84 ? 17.733 -3.680 -10.652 1.00 74.19 84 ASP A N 1
ATOM 684 C CA . ASP A 1 84 ? 17.740 -4.654 -11.740 1.00 74.19 84 ASP A CA 1
ATOM 685 C C . ASP A 1 84 ? 17.588 -3.938 -13.083 1.00 74.19 84 ASP A C 1
ATOM 687 O O . ASP A 1 84 ? 18.298 -4.261 -14.027 1.00 74.19 84 ASP A O 1
ATOM 691 N N . GLU A 1 85 ? 16.763 -2.897 -13.177 1.00 67.56 85 GLU A N 1
ATOM 692 C CA . GLU A 1 85 ? 16.643 -2.125 -14.414 1.00 67.56 85 GLU A CA 1
ATOM 693 C C . GLU A 1 85 ? 17.789 -1.133 -14.649 1.00 67.56 85 GLU A C 1
ATOM 695 O O . GLU A 1 85 ? 18.228 -0.981 -15.789 1.00 67.56 85 GLU A O 1
ATOM 700 N N . ASN A 1 86 ? 18.360 -0.533 -13.600 1.00 60.19 86 ASN A N 1
ATOM 701 C CA . ASN A 1 86 ? 19.562 0.302 -13.729 1.00 60.19 86 ASN A CA 1
ATOM 702 C C . ASN A 1 86 ? 20.783 -0.475 -14.250 1.00 60.19 86 ASN A C 1
ATOM 704 O O . ASN A 1 86 ? 21.623 0.092 -14.947 1.00 60.19 86 ASN A O 1
ATOM 708 N N . LEU A 1 87 ? 20.867 -1.788 -14.004 1.00 58.84 87 LEU A N 1
ATOM 709 C CA . LEU A 1 87 ? 21.872 -2.649 -14.644 1.00 58.84 87 LEU A CA 1
ATOM 710 C C . LEU A 1 87 ? 21.683 -2.752 -16.171 1.00 58.84 87 LEU A C 1
ATOM 712 O O . LEU A 1 87 ? 22.654 -2.990 -16.892 1.00 58.84 87 LEU A O 1
ATOM 716 N N . HIS A 1 88 ? 20.462 -2.533 -16.667 1.00 52.56 88 HIS A N 1
ATOM 717 C CA . HIS A 1 88 ? 20.101 -2.588 -18.086 1.00 52.56 88 HIS A CA 1
ATOM 718 C C . HIS A 1 88 ? 20.027 -1.197 -18.752 1.00 52.56 88 HIS A C 1
ATOM 720 O O . HIS A 1 88 ? 20.055 -1.107 -19.981 1.00 52.56 88 HIS A O 1
ATOM 726 N N . LEU A 1 89 ? 19.987 -0.104 -17.980 1.00 54.25 89 LEU A N 1
ATOM 727 C CA . LEU A 1 89 ? 19.901 1.276 -18.472 1.00 54.25 89 LEU A CA 1
ATOM 728 C C . LEU A 1 89 ? 21.263 1.989 -18.400 1.00 54.25 89 LEU A C 1
ATOM 730 O O . LEU A 1 89 ? 21.618 2.612 -17.408 1.00 54.25 89 LEU A O 1
ATOM 734 N N . ARG A 1 90 ? 22.030 1.958 -19.497 1.00 52.53 90 ARG A N 1
ATOM 735 C CA . ARG A 1 90 ? 23.261 2.760 -19.676 1.00 52.53 90 ARG A CA 1
ATOM 736 C C . ARG A 1 90 ? 23.049 4.040 -20.505 1.00 52.53 90 ARG A C 1
ATOM 738 O O . ARG A 1 90 ? 23.860 4.330 -21.383 1.00 52.53 90 ARG A O 1
ATOM 745 N N . SER A 1 91 ? 21.979 4.813 -20.305 1.00 52.66 91 SER A N 1
ATOM 746 C CA . SER A 1 91 ? 21.841 6.112 -20.998 1.00 52.66 91 SER A CA 1
ATOM 747 C C . SER A 1 91 ? 20.784 7.039 -20.383 1.00 52.66 91 SER A C 1
ATOM 749 O O . SER A 1 91 ? 20.015 6.619 -19.523 1.00 52.66 91 SER A O 1
ATOM 751 N N . ALA A 1 92 ? 20.732 8.283 -20.888 1.00 53.50 92 ALA A N 1
ATOM 752 C CA . ALA A 1 92 ? 19.890 9.446 -20.543 1.00 53.50 92 ALA A CA 1
ATOM 753 C C . ALA A 1 92 ? 18.352 9.235 -20.422 1.00 53.50 92 ALA A C 1
ATOM 755 O O . ALA A 1 92 ? 17.590 10.195 -20.321 1.00 53.50 92 ALA A O 1
ATOM 756 N N . THR A 1 93 ? 17.886 7.990 -20.418 1.00 56.56 93 THR A N 1
ATOM 757 C CA . THR A 1 93 ? 16.488 7.546 -20.328 1.00 56.56 93 THR A CA 1
ATOM 758 C C . THR A 1 93 ? 15.959 7.526 -18.882 1.00 56.56 93 THR A C 1
ATOM 760 O O . THR A 1 93 ? 14.750 7.502 -18.661 1.00 56.56 93 THR A O 1
ATOM 763 N N . GLU A 1 94 ? 16.851 7.600 -17.890 1.00 56.38 94 GLU A N 1
ATOM 764 C CA . GLU A 1 94 ? 16.547 7.528 -16.452 1.00 56.38 94 GLU A CA 1
ATOM 765 C C . GLU A 1 94 ? 15.600 8.651 -15.975 1.00 56.38 94 GLU A C 1
ATOM 767 O O . GLU A 1 94 ? 14.647 8.412 -15.235 1.00 56.38 94 GLU A O 1
ATOM 772 N N . VAL A 1 9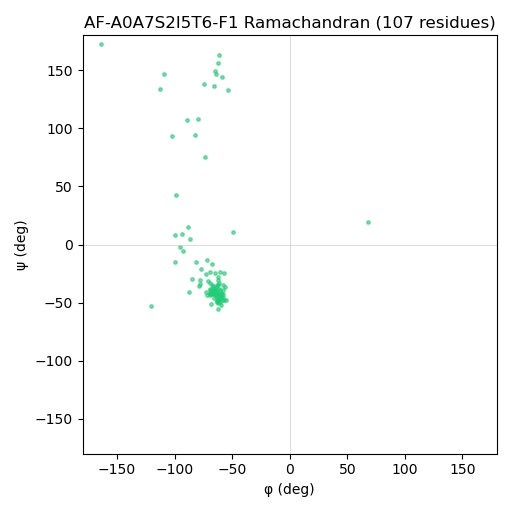5 ? 15.770 9.876 -16.482 1.00 61.88 95 VAL A N 1
ATOM 773 C CA . VAL A 1 95 ? 14.889 11.009 -16.138 1.00 61.88 95 VAL A CA 1
ATOM 774 C C . VAL A 1 95 ? 13.465 10.790 -16.660 1.00 61.88 95 VAL A C 1
ATOM 776 O O . VAL A 1 95 ? 12.491 11.091 -15.968 1.00 61.88 95 VAL A O 1
ATOM 779 N N . HIS A 1 96 ? 13.322 10.241 -17.869 1.00 61.28 96 HIS A N 1
ATOM 780 C CA . HIS A 1 96 ? 12.012 9.923 -18.440 1.00 61.28 96 HIS A CA 1
ATOM 781 C C . HIS A 1 96 ? 11.332 8.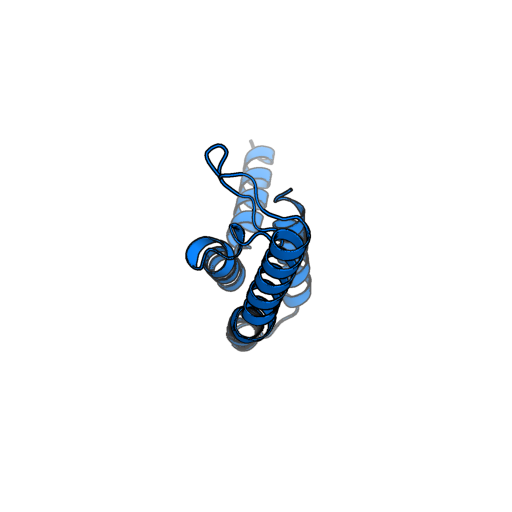766 -17.705 1.00 61.28 96 HIS A C 1
ATOM 783 O O . HIS A 1 96 ? 10.111 8.787 -17.540 1.00 61.28 96 HIS A O 1
ATOM 789 N N . PHE A 1 97 ? 12.113 7.809 -17.207 1.00 61.97 97 PHE A N 1
ATOM 790 C CA . PHE A 1 97 ? 11.628 6.722 -16.369 1.00 61.97 97 PHE A CA 1
ATOM 791 C C . PHE A 1 97 ? 11.034 7.226 -15.047 1.00 61.97 97 PHE A C 1
ATOM 793 O O . PHE A 1 97 ? 9.854 6.992 -14.780 1.00 61.97 97 PHE A O 1
ATOM 800 N N . PHE A 1 98 ? 11.791 7.999 -14.262 1.00 65.19 98 PHE A N 1
ATOM 801 C CA . PHE A 1 98 ? 11.302 8.521 -12.979 1.00 65.19 98 PHE A CA 1
ATOM 802 C C . PHE A 1 98 ? 10.080 9.434 -13.136 1.00 65.19 98 PHE A C 1
ATOM 804 O O . PHE A 1 98 ? 9.176 9.425 -12.293 1.00 65.19 98 PHE A O 1
ATOM 811 N N . ARG A 1 99 ? 10.012 10.182 -14.244 1.00 65.50 99 ARG A N 1
ATOM 812 C CA . ARG A 1 99 ? 8.855 11.020 -14.573 1.00 65.50 99 ARG A CA 1
ATOM 813 C C . ARG A 1 99 ? 7.625 10.177 -14.917 1.00 65.50 99 ARG A C 1
ATOM 815 O O . ARG A 1 99 ? 6.542 10.488 -14.439 1.00 65.50 99 ARG A O 1
ATOM 822 N N . SER A 1 100 ? 7.801 9.088 -15.667 1.00 60.34 100 SER A N 1
ATOM 823 C CA . SER A 1 100 ? 6.713 8.169 -16.034 1.00 60.34 100 SER A CA 1
ATOM 824 C C . SER A 1 100 ? 6.169 7.414 -14.820 1.00 60.34 100 SER A C 1
ATOM 826 O O . SER A 1 100 ? 4.955 7.316 -14.672 1.00 60.34 100 SER A O 1
ATOM 828 N N . ILE A 1 101 ? 7.039 6.975 -13.900 1.00 63.25 101 ILE A N 1
ATOM 829 C CA . ILE A 1 101 ? 6.614 6.368 -12.628 1.00 63.25 101 ILE A CA 1
ATOM 830 C C . ILE A 1 101 ? 5.846 7.369 -11.767 1.00 63.25 101 ILE A C 1
ATOM 832 O O . ILE A 1 101 ? 4.754 7.053 -11.302 1.00 63.25 101 ILE A O 1
ATOM 836 N N . SER A 1 102 ? 6.376 8.581 -11.579 1.00 65.38 102 SER A N 1
ATOM 837 C CA . SER A 1 102 ? 5.689 9.613 -10.788 1.00 65.38 102 SER A CA 1
ATOM 838 C C . SER A 1 102 ? 4.301 9.920 -11.350 1.00 65.38 102 SER A C 1
ATOM 840 O O . SER A 1 102 ? 3.338 10.015 -10.595 1.00 65.38 102 SER A O 1
ATOM 842 N N . THR A 1 103 ? 4.176 10.016 -12.677 1.00 66.38 103 THR A N 1
ATOM 843 C CA . THR A 1 103 ? 2.884 10.220 -13.337 1.00 66.38 103 THR A CA 1
ATOM 844 C C . THR A 1 103 ? 1.950 9.025 -13.148 1.00 66.38 103 THR A C 1
ATOM 846 O O . THR A 1 103 ? 0.798 9.230 -12.773 1.00 66.38 103 THR A O 1
ATOM 849 N N . LEU A 1 104 ? 2.428 7.791 -13.334 1.00 56.34 104 LEU A N 1
ATOM 850 C CA . LEU A 1 104 ? 1.618 6.581 -13.165 1.00 56.34 104 LEU A CA 1
ATOM 851 C C . LEU A 1 104 ? 1.054 6.470 -11.740 1.00 56.34 104 LEU A C 1
ATOM 853 O O . LEU A 1 104 ? -0.124 6.178 -11.563 1.00 56.34 104 LEU A O 1
ATOM 857 N N . LEU A 1 105 ? 1.879 6.773 -10.735 1.00 59.75 105 LEU A N 1
ATOM 858 C CA . LEU A 1 105 ? 1.475 6.769 -9.329 1.00 59.75 105 LEU A CA 1
ATOM 859 C C . LEU A 1 105 ? 0.526 7.929 -8.986 1.00 59.75 105 LEU A C 1
ATOM 861 O O . LEU A 1 105 ? -0.345 7.771 -8.139 1.00 59.75 105 LEU A O 1
ATOM 865 N N . SER A 1 106 ? 0.657 9.082 -9.652 1.00 60.72 106 SER A N 1
ATOM 866 C CA . SER A 1 106 ? -0.206 10.250 -9.413 1.00 60.72 106 SER A CA 1
ATOM 867 C C . SER A 1 106 ? -1.605 10.149 -10.028 1.00 60.72 106 SER A C 1
ATOM 869 O O 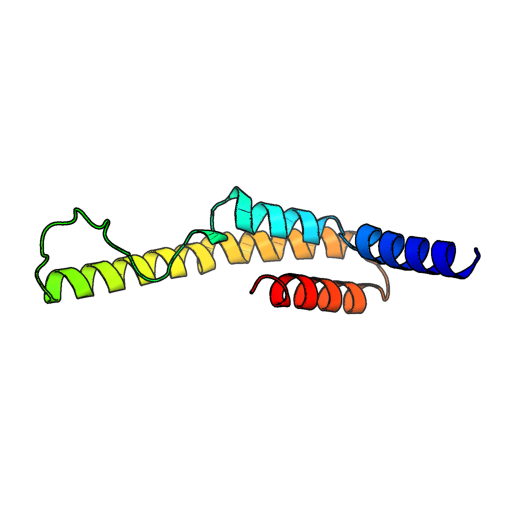. SER A 1 106 ? -2.502 10.863 -9.601 1.00 60.72 106 SER A O 1
ATOM 871 N N . VAL A 1 107 ? -1.796 9.293 -11.037 1.00 53.28 107 VAL A N 1
ATOM 872 C CA . VAL A 1 107 ? -3.065 9.162 -11.781 1.00 53.28 107 VAL A CA 1
ATOM 873 C C . VAL A 1 107 ? -3.974 8.071 -11.184 1.00 53.28 107 VAL A C 1
ATOM 875 O O . VAL A 1 107 ? -5.116 7.929 -11.601 1.00 53.28 107 VAL A O 1
ATOM 878 N N . GLN A 1 108 ? -3.504 7.314 -10.186 1.00 48.19 108 GLN A N 1
ATOM 879 C CA . GLN A 1 108 ? -4.289 6.269 -9.508 1.00 48.19 108 GLN A CA 1
ATOM 880 C C . GLN A 1 108 ? -5.119 6.764 -8.300 1.00 48.19 108 GLN A C 1
ATOM 882 O O . GLN A 1 108 ? -5.593 5.939 -7.520 1.00 48.19 108 GLN A O 1
ATOM 887 N N . THR A 1 109 ? -5.316 8.080 -8.152 1.00 37.94 109 THR A N 1
ATOM 888 C CA . THR A 1 109 ? -6.380 8.671 -7.309 1.00 37.94 109 THR A CA 1
ATOM 889 C C . THR A 1 109 ? -7.667 8.831 -8.099 1.00 37.94 109 THR A C 1
ATOM 891 O O . THR A 1 109 ? -8.734 8.459 -7.568 1.00 37.94 109 THR A O 1
#

Mean predicted aligned error: 13.23 Å

Sequence (109 aa):
RAGIEMNRDSIVRSLTVCNQSSLQLLKLWHGMGYGDMLLVDLPPPSATLMDIDAFFQRQDQRRHEVVQKFKSQWFEEVCRILRDENLHLRSATEVHFFRSISTLLSVQT

Radius of gyration: 20.12 Å; Cα contacts (8 Å, |Δi|>4): 39; chains: 1; bounding box: 45×22×66 Å

Nearest PDB structures (foldseek):
  6nr8-assembly1_6  TM=4.559E-01  e=7.899E+00  Homo sapiens

Solvent-accessible surface area (backbone atoms only — not comparable to full-atom values): 6430 Å² total; per-residue (Å²): 114,71,71,58,54,54,50,49,50,51,50,47,52,58,59,67,60,60,38,71,49,58,53,49,51,52,44,48,37,58,74,70,44,54,78,71,62,61,61,58,77,77,75,60,96,85,56,74,92,70,58,70,67,61,47,51,52,52,35,54,50,41,31,50,55,51,52,46,49,44,63,70,47,48,47,53,53,53,55,46,44,57,48,63,48,52,77,74,53,91,58,94,56,57,66,59,48,56,50,51,50,53,50,58,66,66,68,74,116

pLDDT: mean 73.08, std 16.99, range [37.94, 94.5]

Foldseek 3Di:
DVVVVVVVVVVVVLVVLCPPLVVQLVCLCPVVCLVVQDLADDDDPPDDDDDPVVRVVVSVVSNVVNVCCCVPPVVVSNVVSVVVVVVVDPDPCVVVNVVSSVVVVVVPD